Protein AF-A0A267EBW8-F1 (afdb_monomer)

Mean predicted aligned error: 11.75 Å

Sequence (97 aa):
MAEYRISLAQAIAHSAVHALLAWGQFKAAQTLAALRKDGKGAVIHRKHLLPQGHLFRYLSSPHYNLEMLIYLNLFCLVSGGGGGVAGCCFTCCCLSW

Radius of gyration: 18.74 Å; Cα contacts (8 Å, |Δi|>4): 50; chains: 1; bounding box: 41×33×50 Å

pLDDT: mean 71.32, std 17.65, range [28.41, 92.25]

Structure (mmCIF, N/CA/C/O backbone):
data_AF-A0A267EBW8-F1
#
_entry.id   AF-A0A267EBW8-F1
#
loop_
_atom_site.group_PDB
_atom_site.id
_atom_site.type_symbol
_atom_site.label_atom_id
_atom_site.label_alt_id
_atom_site.label_comp_id
_atom_site.label_asym_id
_atom_site.label_entity_id
_atom_site.label_seq_id
_atom_site.pdbx_PDB_ins_code
_atom_site.Cartn_x
_atom_site.Cartn_y
_atom_site.Cartn_z
_atom_site.occupancy
_a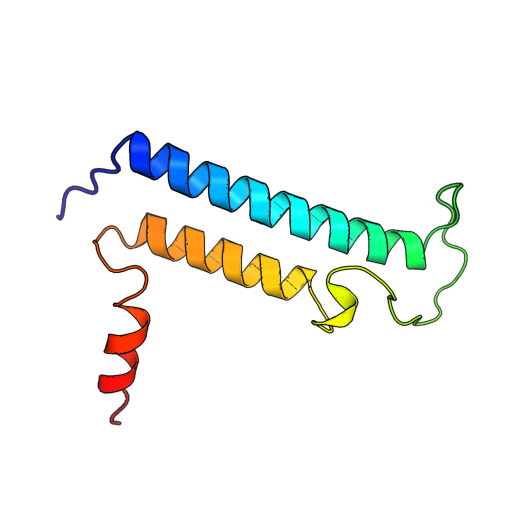tom_site.B_iso_or_equiv
_atom_site.auth_seq_id
_atom_site.auth_comp_id
_atom_site.auth_asym_id
_atom_site.auth_atom_id
_atom_site.pdbx_PDB_model_num
ATOM 1 N N . MET A 1 1 ? 17.774 -22.425 -16.669 1.00 39.19 1 MET A N 1
ATOM 2 C CA . MET A 1 1 ? 17.350 -21.649 -15.486 1.00 39.19 1 MET A CA 1
ATOM 3 C C . MET A 1 1 ? 17.656 -20.192 -15.776 1.00 39.19 1 MET A C 1
ATOM 5 O O . MET A 1 1 ? 18.817 -19.895 -16.019 1.00 39.19 1 MET A O 1
ATOM 9 N N . ALA A 1 2 ? 16.644 -19.329 -15.891 1.00 51.66 2 ALA A N 1
ATOM 10 C CA . ALA A 1 2 ? 16.868 -17.909 -16.156 1.00 51.66 2 ALA A CA 1
ATOM 11 C C . ALA A 1 2 ? 17.563 -17.279 -14.941 1.00 51.66 2 ALA A C 1
ATOM 13 O O . ALA A 1 2 ? 17.092 -17.433 -13.815 1.00 51.66 2 ALA A O 1
ATOM 14 N N . GLU A 1 3 ? 18.703 -16.622 -15.148 1.00 57.31 3 GLU A N 1
ATOM 15 C CA . GLU A 1 3 ? 19.386 -15.913 -14.071 1.00 57.31 3 GLU A CA 1
ATOM 16 C C . GLU A 1 3 ? 18.555 -14.694 -13.671 1.00 57.31 3 GLU A C 1
ATOM 18 O O . GLU A 1 3 ? 18.491 -13.693 -14.382 1.00 57.31 3 GLU A O 1
ATOM 23 N N . TYR A 1 4 ? 17.904 -14.783 -12.517 1.00 62.19 4 TYR A N 1
ATOM 24 C CA . TYR A 1 4 ? 17.208 -13.662 -11.910 1.00 62.19 4 TYR A CA 1
ATOM 25 C C . TYR A 1 4 ? 18.237 -12.628 -11.429 1.00 62.19 4 TYR A C 1
ATOM 27 O O . TYR A 1 4 ? 18.842 -12.757 -10.364 1.00 62.19 4 TYR A O 1
ATOM 35 N N . ARG A 1 5 ? 18.490 -11.618 -12.263 1.00 68.88 5 ARG A N 1
ATOM 36 C CA . ARG A 1 5 ? 19.430 -10.524 -11.993 1.00 68.88 5 ARG A CA 1
ATOM 37 C C . ARG A 1 5 ? 18.633 -9.273 -11.625 1.00 68.88 5 ARG A C 1
ATOM 39 O O . ARG A 1 5 ? 18.317 -8.466 -12.495 1.00 68.88 5 ARG A O 1
ATOM 46 N N . ILE A 1 6 ? 18.294 -9.099 -10.345 1.00 70.62 6 ILE A N 1
ATOM 47 C CA . ILE A 1 6 ? 17.737 -7.817 -9.888 1.00 70.62 6 ILE A CA 1
ATOM 48 C C . ILE A 1 6 ? 18.851 -6.770 -9.917 1.00 70.62 6 ILE A C 1
ATOM 50 O O . ILE A 1 6 ? 19.850 -6.901 -9.209 1.00 70.62 6 ILE A O 1
ATOM 54 N N . SER A 1 7 ? 18.669 -5.705 -10.697 1.00 80.50 7 SER A N 1
ATOM 55 C CA . SER A 1 7 ? 19.535 -4.529 -10.596 1.00 80.50 7 SER A CA 1
ATOM 56 C C . SER A 1 7 ? 19.326 -3.824 -9.252 1.00 80.50 7 SER A C 1
ATOM 58 O O . SER A 1 7 ? 18.193 -3.691 -8.785 1.00 80.50 7 SER A O 1
ATOM 60 N N . LEU A 1 8 ? 20.403 -3.300 -8.659 1.00 80.62 8 LEU A N 1
ATOM 61 C CA . LEU A 1 8 ? 20.356 -2.517 -7.418 1.00 80.62 8 LEU A CA 1
ATOM 62 C C . LEU A 1 8 ? 19.339 -1.364 -7.506 1.00 80.62 8 LEU A C 1
ATOM 64 O O . LEU A 1 8 ? 18.580 -1.138 -6.568 1.00 80.62 8 LEU A O 1
ATOM 68 N N . ALA A 1 9 ? 19.248 -0.699 -8.661 1.00 78.56 9 ALA A N 1
ATOM 69 C CA . ALA A 1 9 ? 18.262 0.355 -8.896 1.00 78.56 9 ALA A CA 1
ATOM 70 C C . ALA A 1 9 ? 16.813 -0.162 -8.821 1.00 78.56 9 ALA A C 1
ATOM 72 O O . ALA A 1 9 ? 15.945 0.503 -8.259 1.00 78.56 9 ALA A O 1
ATOM 73 N N . GLN A 1 10 ? 16.555 -1.369 -9.333 1.00 77.00 10 GLN A N 1
ATOM 74 C CA . GLN A 1 10 ? 15.237 -2.001 -9.279 1.00 77.00 10 GLN A CA 1
ATOM 75 C C . GLN A 1 10 ? 14.878 -2.387 -7.840 1.00 77.00 10 GLN A C 1
ATOM 77 O O . GLN A 1 10 ? 13.772 -2.103 -7.388 1.00 77.00 10 GLN A O 1
ATOM 82 N N . ALA A 1 11 ? 15.822 -2.959 -7.087 1.00 80.50 11 ALA A N 1
ATOM 83 C CA . ALA A 1 11 ? 15.619 -3.272 -5.673 1.00 80.50 11 ALA A CA 1
ATOM 84 C C . ALA A 1 11 ? 15.288 -2.011 -4.850 1.00 80.50 11 ALA A C 1
ATOM 86 O O . ALA A 1 11 ? 14.350 -2.018 -4.049 1.00 80.50 11 ALA A O 1
ATOM 87 N N . ILE A 1 12 ? 16.005 -0.907 -5.086 1.00 86.69 12 ILE A N 1
ATOM 88 C CA . ILE A 1 12 ? 15.744 0.380 -4.424 1.00 86.69 12 ILE A CA 1
ATOM 89 C C . ILE A 1 12 ? 14.360 0.924 -4.811 1.00 86.69 12 ILE A C 1
ATOM 91 O O . ILE A 1 12 ? 13.597 1.334 -3.941 1.00 86.69 12 ILE A O 1
ATOM 95 N N . ALA A 1 13 ? 13.986 0.875 -6.092 1.00 85.12 13 ALA A N 1
ATOM 96 C CA . ALA A 1 13 ? 12.675 1.337 -6.545 1.00 85.12 13 ALA A CA 1
ATOM 97 C C . ALA A 1 13 ? 11.518 0.526 -5.927 1.00 85.12 13 ALA A C 1
ATOM 99 O O . ALA A 1 13 ? 10.590 1.105 -5.361 1.00 85.12 13 ALA A O 1
ATOM 100 N N . HIS A 1 14 ? 11.585 -0.810 -5.970 1.00 84.94 14 HIS A N 1
ATOM 101 C CA . HIS A 1 14 ? 10.544 -1.678 -5.408 1.00 84.94 14 HIS A CA 1
ATOM 102 C C . HIS A 1 14 ? 10.415 -1.523 -3.886 1.00 84.94 14 HIS A C 1
ATOM 104 O O . HIS A 1 14 ? 9.293 -1.498 -3.371 1.00 84.94 14 HIS A O 1
ATOM 110 N N . SER A 1 15 ? 11.538 -1.385 -3.170 1.00 87.75 15 SER A N 1
ATOM 111 C CA . SER A 1 15 ? 11.546 -1.169 -1.717 1.00 87.75 15 SER A CA 1
ATOM 112 C C . SER A 1 15 ? 10.986 0.200 -1.324 1.00 87.75 15 SER A C 1
ATOM 114 O O . SER A 1 15 ? 10.186 0.274 -0.391 1.00 87.75 15 SER A O 1
ATOM 116 N N . ALA A 1 16 ? 11.302 1.263 -2.070 1.00 90.50 16 ALA A N 1
ATOM 117 C CA . ALA A 1 16 ? 10.720 2.587 -1.853 1.00 90.50 16 ALA A CA 1
ATOM 118 C C . ALA A 1 16 ? 9.193 2.581 -2.051 1.00 90.50 16 ALA A C 1
ATOM 120 O O . ALA A 1 16 ? 8.455 3.074 -1.197 1.00 90.50 16 ALA A O 1
ATOM 121 N N . VAL A 1 17 ? 8.705 1.963 -3.134 1.00 89.69 17 VAL A N 1
ATOM 122 C CA . VAL A 1 17 ? 7.260 1.820 -3.393 1.00 89.69 17 VAL A CA 1
ATOM 123 C C . VAL A 1 17 ? 6.583 1.016 -2.282 1.00 89.69 17 VAL A C 1
ATOM 125 O O . VAL A 1 17 ? 5.537 1.422 -1.776 1.00 89.69 17 VAL A O 1
ATOM 128 N N . HIS A 1 18 ? 7.191 -0.090 -1.849 1.00 90.38 18 HIS A N 1
ATOM 129 C CA . HIS A 1 18 ? 6.660 -0.906 -0.759 1.00 90.38 18 HIS A CA 1
ATOM 130 C C . HIS A 1 18 ? 6.554 -0.109 0.549 1.00 90.38 18 HIS A C 1
ATOM 132 O O . HIS A 1 18 ? 5.520 -0.157 1.213 1.00 90.38 18 HIS A O 1
ATOM 138 N N . ALA A 1 19 ? 7.583 0.668 0.898 1.00 92.25 19 ALA A N 1
ATOM 139 C CA . ALA A 1 19 ? 7.586 1.497 2.100 1.00 92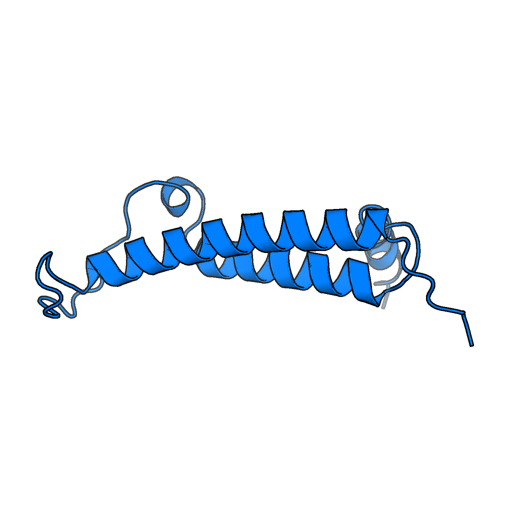.25 19 ALA A CA 1
ATOM 140 C C . ALA A 1 19 ? 6.483 2.571 2.076 1.00 92.25 19 ALA A C 1
ATOM 142 O O . ALA A 1 19 ? 5.810 2.784 3.086 1.00 92.25 19 ALA A O 1
ATOM 143 N N . LEU A 1 20 ? 6.248 3.209 0.924 1.00 91.56 20 LEU A N 1
ATOM 144 C CA . LEU A 1 20 ? 5.174 4.195 0.758 1.00 91.56 20 LEU A CA 1
ATOM 145 C C . LEU A 1 20 ? 3.782 3.572 0.940 1.00 91.56 20 LEU A C 1
ATOM 147 O O . LEU A 1 20 ? 2.932 4.139 1.632 1.00 91.56 20 LEU A O 1
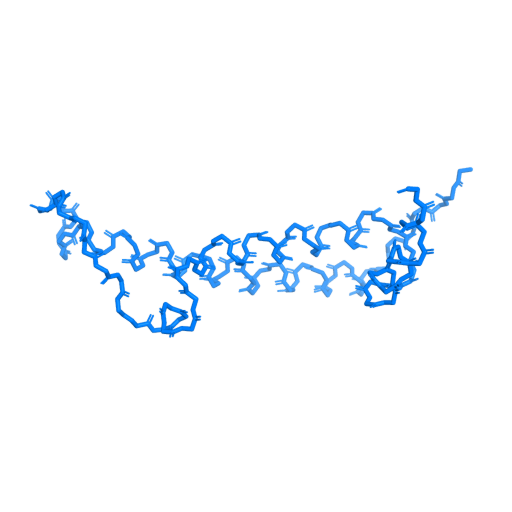ATOM 151 N N . LEU A 1 21 ? 3.549 2.391 0.362 1.00 90.94 21 LEU A N 1
ATOM 152 C CA . LEU A 1 21 ? 2.278 1.677 0.507 1.00 90.94 21 LEU A CA 1
ATOM 153 C C . LEU A 1 21 ? 2.058 1.198 1.949 1.00 90.94 21 LEU A C 1
ATOM 155 O O . LEU A 1 21 ? 0.973 1.388 2.503 1.00 90.94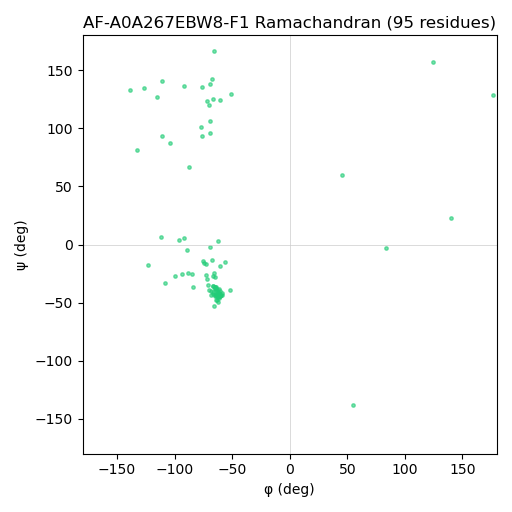 21 LEU A O 1
ATOM 159 N N . ALA A 1 22 ? 3.101 0.660 2.588 1.00 90.69 22 ALA A N 1
ATOM 160 C CA . ALA A 1 22 ? 3.067 0.237 3.986 1.00 90.69 22 ALA A CA 1
ATOM 161 C C . ALA A 1 22 ? 2.781 1.414 4.934 1.00 90.69 22 ALA A C 1
ATOM 163 O O . ALA A 1 22 ? 2.003 1.279 5.880 1.00 90.69 22 ALA A O 1
ATOM 164 N N . TRP A 1 23 ? 3.336 2.598 4.651 1.00 91.44 23 TRP A N 1
ATOM 165 C CA . TRP A 1 23 ? 3.021 3.820 5.393 1.00 91.44 23 TRP A CA 1
ATOM 166 C C . TRP A 1 23 ? 1.539 4.200 5.283 1.00 91.44 23 TRP A C 1
ATOM 168 O O . TRP A 1 23 ? 0.893 4.514 6.288 1.00 91.44 23 TRP A O 1
ATOM 178 N N . GLY A 1 24 ? 0.970 4.123 4.077 1.00 88.75 24 GLY A N 1
ATOM 179 C CA . GLY A 1 24 ? -0.462 4.330 3.861 1.00 88.75 24 GLY A CA 1
ATOM 180 C C . GLY A 1 24 ? -1.319 3.325 4.638 1.00 88.75 24 GLY A C 1
ATOM 181 O O . GLY A 1 24 ? -2.302 3.710 5.277 1.00 88.75 24 GLY A O 1
ATOM 182 N N . GLN A 1 25 ? -0.922 2.048 4.637 1.00 89.50 25 GLN A N 1
ATOM 183 C CA . GLN A 1 25 ? -1.643 0.984 5.336 1.00 89.50 25 GLN A CA 1
ATOM 184 C C . GLN A 1 25 ? -1.611 1.222 6.846 1.00 89.50 25 GLN A C 1
ATOM 186 O O . GLN A 1 25 ? -2.640 1.118 7.514 1.00 89.50 25 GLN A O 1
ATOM 191 N N . PHE A 1 26 ? -0.453 1.615 7.380 1.00 89.75 26 PHE A N 1
ATOM 192 C CA . PHE A 1 26 ? -0.292 1.954 8.788 1.00 89.75 26 PHE A CA 1
ATOM 193 C C . PHE A 1 26 ? -1.190 3.125 9.205 1.00 89.75 26 PHE A C 1
ATOM 195 O O . PHE A 1 26 ? -1.854 3.056 10.240 1.00 89.75 26 PHE A O 1
ATOM 202 N N . LYS A 1 27 ? -1.284 4.177 8.383 1.00 88.56 27 LYS A N 1
ATOM 203 C CA . LYS A 1 27 ? -2.199 5.302 8.631 1.00 88.56 27 LYS A CA 1
ATOM 204 C C . LYS A 1 27 ? -3.664 4.866 8.629 1.00 88.56 27 LYS A C 1
ATOM 206 O O . LYS A 1 27 ? -4.399 5.230 9.544 1.00 88.56 27 LYS A O 1
ATOM 211 N N . ALA A 1 28 ? -4.078 4.048 7.662 1.00 86.31 28 ALA A N 1
ATOM 212 C CA . ALA A 1 28 ? -5.438 3.511 7.618 1.00 86.31 28 ALA A CA 1
ATOM 213 C C . ALA A 1 28 ? -5.757 2.645 8.851 1.00 86.31 28 ALA A C 1
ATOM 215 O O . ALA A 1 28 ? -6.825 2.781 9.451 1.00 86.31 28 ALA A O 1
ATOM 216 N N . ALA A 1 29 ? -4.813 1.799 9.272 1.00 87.00 29 ALA A N 1
ATOM 217 C CA . ALA A 1 29 ? -4.940 0.975 10.469 1.00 87.00 29 ALA A CA 1
ATOM 218 C C . ALA A 1 29 ? -4.999 1.820 11.753 1.00 87.00 29 ALA A C 1
ATOM 220 O O . ALA A 1 29 ? -5.801 1.520 12.637 1.00 87.00 29 ALA A O 1
ATOM 221 N N . GLN A 1 30 ? -4.223 2.907 11.847 1.00 86.69 30 GLN A N 1
ATOM 222 C CA . GLN A 1 30 ? -4.323 3.861 12.956 1.00 86.69 30 GLN A CA 1
ATOM 223 C C . GLN A 1 30 ? -5.711 4.498 13.035 1.00 86.69 30 GLN A C 1
ATOM 225 O O . GLN A 1 30 ? -6.275 4.558 14.124 1.00 86.69 30 GLN A O 1
ATOM 230 N N . THR A 1 31 ? -6.294 4.927 11.913 1.00 84.31 31 THR A N 1
ATOM 231 C CA . THR A 1 31 ? -7.660 5.478 11.892 1.00 84.31 31 THR A CA 1
ATOM 232 C C . THR A 1 31 ? -8.692 4.444 12.355 1.00 84.31 31 THR A C 1
ATOM 234 O O . THR A 1 31 ? -9.561 4.762 13.165 1.00 84.31 31 THR A O 1
ATOM 237 N N . LEU A 1 32 ? -8.566 3.183 11.923 1.00 83.31 32 LEU A N 1
ATOM 238 C CA . LEU A 1 32 ? -9.428 2.086 12.388 1.00 83.31 32 LEU A CA 1
ATOM 239 C C . LEU A 1 32 ? -9.249 1.776 13.879 1.00 83.31 32 LEU A C 1
ATOM 241 O O . LEU A 1 32 ? -10.217 1.461 14.571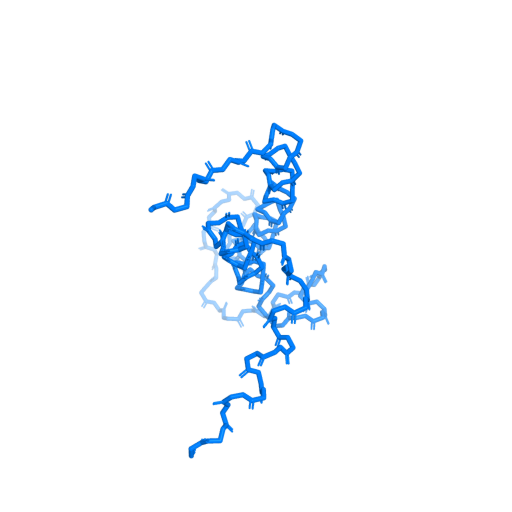 1.00 83.31 32 LEU A O 1
ATOM 245 N N . ALA A 1 33 ? -8.023 1.875 14.391 1.00 82.25 33 ALA A N 1
ATOM 246 C CA . ALA A 1 33 ? -7.741 1.699 15.808 1.00 82.25 33 ALA A CA 1
ATOM 247 C C . ALA A 1 33 ? -8.292 2.863 16.648 1.00 82.25 33 ALA A C 1
ATOM 249 O O . ALA A 1 33 ? -8.850 2.620 17.718 1.00 82.25 33 ALA A O 1
ATOM 250 N N . ALA A 1 34 ? -8.187 4.097 16.150 1.00 80.50 34 ALA A N 1
ATOM 251 C CA . ALA A 1 34 ? -8.705 5.303 16.795 1.00 80.50 34 ALA A CA 1
ATOM 252 C C . ALA A 1 34 ? -10.239 5.311 16.893 1.00 80.50 34 ALA A C 1
ATOM 254 O O . ALA A 1 34 ? -10.787 5.850 17.842 1.00 80.50 34 ALA A O 1
ATOM 255 N N . LEU A 1 35 ? -10.951 4.643 15.980 1.00 77.12 35 LEU A N 1
ATOM 256 C CA . LEU A 1 35 ? -12.404 4.448 16.104 1.00 77.12 35 LEU A CA 1
ATOM 257 C C . LEU A 1 35 ? -12.806 3.570 17.294 1.00 77.12 35 LEU A C 1
ATOM 259 O O . LEU A 1 35 ? -13.940 3.640 17.761 1.00 77.12 35 LEU A O 1
ATOM 263 N N . ARG A 1 36 ? -11.902 2.700 17.756 1.00 74.12 36 ARG A N 1
ATOM 264 C CA . ARG A 1 36 ? -12.163 1.760 18.854 1.00 74.12 36 ARG A CA 1
ATOM 265 C C . ARG A 1 36 ? -11.603 2.248 20.184 1.00 74.12 36 ARG A C 1
ATOM 267 O O . ARG A 1 36 ? -12.116 1.845 21.224 1.00 74.12 36 ARG A O 1
ATOM 274 N N . LYS A 1 37 ? -10.546 3.061 20.160 1.00 73.88 37 LYS A N 1
ATOM 275 C CA . LYS A 1 37 ? -9.781 3.482 21.338 1.00 73.88 37 LYS A CA 1
ATOM 276 C C . LYS A 1 37 ? -9.988 4.965 21.633 1.00 73.88 37 LYS A C 1
ATOM 278 O O . LYS A 1 37 ? -9.975 5.778 20.722 1.00 73.88 37 LYS A O 1
ATOM 283 N N . ASP A 1 38 ? -10.098 5.305 22.912 1.00 66.25 38 ASP A N 1
ATOM 284 C CA . ASP A 1 38 ? -10.002 6.685 23.385 1.00 66.25 38 ASP A CA 1
ATOM 285 C C . ASP A 1 38 ? -8.594 7.247 23.171 1.00 66.25 38 ASP A C 1
ATOM 287 O O . ASP A 1 38 ? -7.631 6.486 23.039 1.00 66.25 38 ASP A O 1
ATOM 291 N N . GLY A 1 39 ? -8.433 8.567 23.291 1.00 61.78 39 GLY A N 1
ATOM 292 C CA . GLY A 1 39 ? -7.121 9.229 23.324 1.00 61.78 39 GLY A CA 1
ATOM 293 C C . GLY A 1 39 ? -6.185 8.714 24.432 1.00 61.78 39 GLY A C 1
ATOM 294 O O . GLY A 1 39 ? -4.979 8.926 24.367 1.00 61.78 39 GLY A O 1
ATOM 295 N N . LYS A 1 40 ? -6.721 7.983 25.422 1.00 63.69 40 LYS A N 1
ATOM 296 C CA . LYS A 1 40 ? -5.980 7.291 26.496 1.00 63.69 40 LYS A CA 1
ATOM 297 C C . LYS A 1 40 ? -5.712 5.799 26.223 1.00 63.69 40 LYS A C 1
ATOM 299 O O . LYS A 1 40 ? -5.191 5.103 27.087 1.00 63.69 40 LYS A O 1
ATOM 304 N N . GLY A 1 41 ? -6.085 5.281 25.051 1.00 60.97 41 GLY A N 1
ATOM 305 C CA . GLY A 1 41 ? -5.864 3.887 24.643 1.00 60.97 41 GLY A CA 1
ATOM 306 C C . GLY A 1 41 ? -6.906 2.874 25.138 1.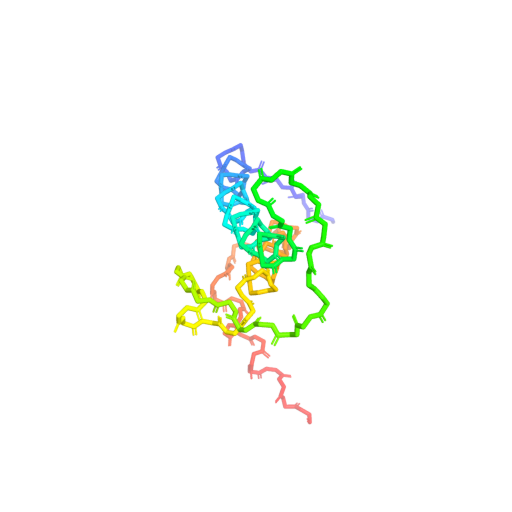00 60.97 41 GLY A C 1
ATOM 307 O O . GLY A 1 41 ? -6.828 1.703 24.759 1.00 60.97 41 GLY A O 1
ATOM 308 N N . ALA A 1 42 ? -7.892 3.300 25.933 1.00 63.34 42 ALA A N 1
ATOM 309 C CA . ALA A 1 42 ? -8.976 2.446 26.421 1.00 63.34 42 ALA A CA 1
ATOM 310 C C . ALA A 1 42 ? -10.025 2.188 25.325 1.00 63.34 42 ALA A C 1
ATOM 312 O O . ALA A 1 42 ? -10.423 3.110 24.618 1.00 63.34 42 ALA A O 1
ATOM 313 N N . VAL A 1 43 ? -10.489 0.945 25.168 1.00 66.12 43 VAL A N 1
ATOM 314 C CA . VAL A 1 43 ? -11.517 0.602 24.169 1.00 66.12 43 VAL A CA 1
ATOM 315 C C . VAL A 1 43 ? -12.889 1.045 24.680 1.00 66.12 43 VAL A C 1
ATOM 317 O O . VAL A 1 43 ? -13.471 0.369 25.524 1.00 66.12 43 VAL A O 1
ATOM 320 N N . ILE A 1 44 ? -13.401 2.180 24.194 1.00 61.16 44 ILE A N 1
ATOM 321 C CA . ILE A 1 44 ? -14.630 2.789 24.741 1.00 61.16 44 ILE A CA 1
ATOM 322 C C . ILE A 1 44 ? -15.893 2.167 24.141 1.00 61.16 44 ILE A C 1
ATOM 324 O O . ILE A 1 44 ? -16.905 2.003 24.824 1.00 61.16 44 ILE A O 1
ATOM 328 N N . HIS A 1 45 ? -15.867 1.816 22.851 1.00 62.16 45 HIS A N 1
ATOM 329 C CA . HIS A 1 45 ? -17.068 1.415 22.122 1.00 62.16 45 HIS A CA 1
ATOM 330 C C . HIS A 1 45 ? -16.814 0.222 21.192 1.00 62.16 45 HIS A C 1
ATOM 332 O O . HIS A 1 45 ? -15.872 0.204 20.407 1.00 62.16 45 HIS A O 1
ATOM 338 N N . ARG A 1 46 ? -17.713 -0.772 21.249 1.00 61.62 46 ARG A N 1
ATOM 339 C CA . ARG A 1 46 ? -17.802 -1.890 20.284 1.00 61.62 46 ARG A CA 1
ATOM 340 C C . ARG A 1 46 ? -18.764 -1.603 19.122 1.00 61.62 46 ARG A C 1
ATOM 342 O O . ARG A 1 46 ? -19.051 -2.493 18.327 1.00 61.62 46 ARG A O 1
ATOM 349 N N . LYS A 1 47 ? -19.301 -0.380 19.042 1.00 62.78 47 LYS A N 1
ATOM 350 C CA . LYS A 1 47 ? -20.224 0.028 17.977 1.00 62.78 47 LYS A CA 1
ATOM 351 C C . LYS A 1 47 ? -19.468 0.113 16.648 1.00 62.78 47 LYS A C 1
ATOM 353 O O . LYS A 1 47 ? -18.347 0.613 16.606 1.00 62.78 47 LYS A O 1
ATOM 358 N N . HIS A 1 48 ? -20.084 -0.375 15.573 1.00 66.06 48 HIS A N 1
ATOM 359 C CA . HIS A 1 48 ? -19.533 -0.269 14.223 1.00 66.06 48 HIS A CA 1
ATOM 360 C C . HIS A 1 48 ? -19.732 1.167 13.722 1.00 66.06 48 HIS A C 1
ATOM 362 O O . HIS A 1 48 ? -20.805 1.530 13.249 1.00 66.06 48 HIS A O 1
ATOM 368 N N . LEU A 1 49 ? -18.720 2.010 13.918 1.00 66.81 49 LEU A N 1
ATOM 369 C CA . LEU A 1 49 ? -18.706 3.388 13.433 1.00 66.81 49 LEU A CA 1
ATOM 370 C C . LEU A 1 49 ? -18.060 3.422 12.047 1.00 66.81 49 LEU A C 1
ATOM 372 O O . LEU A 1 49 ? -17.036 2.771 11.831 1.00 66.81 49 LEU A O 1
ATOM 376 N N . LEU A 1 50 ? -18.649 4.177 11.116 1.00 69.75 50 LEU A N 1
ATOM 377 C CA . LEU A 1 50 ? -18.048 4.354 9.798 1.00 69.75 50 LEU A CA 1
ATOM 378 C C . LEU A 1 50 ? -16.810 5.261 9.905 1.00 69.75 50 LEU A C 1
ATOM 380 O O . LEU A 1 50 ? -16.936 6.394 10.378 1.00 69.75 50 LEU A O 1
ATOM 384 N N . PRO A 1 51 ? -15.627 4.801 9.456 1.00 68.56 51 PRO A N 1
ATOM 385 C CA . PRO A 1 51 ? -14.447 5.648 9.348 1.00 68.56 51 PRO A CA 1
ATOM 386 C C . PRO A 1 51 ? -14.710 6.804 8.389 1.00 68.56 51 PRO A C 1
ATOM 388 O O . PRO A 1 51 ? -15.058 6.595 7.230 1.00 68.56 51 PRO A O 1
ATOM 391 N N . GLN A 1 52 ? -14.515 8.031 8.868 1.00 68.50 52 GLN A N 1
ATOM 392 C CA . GLN A 1 52 ? -14.606 9.239 8.054 1.00 68.50 52 GLN A CA 1
ATOM 393 C C . GLN A 1 52 ? -13.227 9.906 7.982 1.00 68.50 52 GLN A C 1
ATOM 395 O O . GLN A 1 52 ? -12.608 10.170 9.011 1.00 68.50 52 GLN A O 1
ATOM 400 N N . GLY A 1 53 ? -12.747 10.174 6.762 1.00 66.19 53 GLY A N 1
ATOM 401 C CA . GLY A 1 53 ? -11.512 10.928 6.502 1.00 66.19 53 GLY A CA 1
ATOM 402 C C . GLY A 1 53 ? -10.465 10.207 5.638 1.00 66.19 53 GLY A C 1
ATOM 403 O O . GLY A 1 53 ? -10.417 8.982 5.560 1.00 66.19 53 GLY A O 1
ATOM 404 N N . HIS A 1 54 ? -9.583 10.982 4.994 1.00 72.12 54 HIS A N 1
ATOM 405 C CA . HIS A 1 54 ? -8.468 10.481 4.169 1.00 72.12 54 HIS A CA 1
ATOM 406 C C . HIS A 1 54 ? -8.921 9.504 3.057 1.00 72.12 54 HIS A C 1
ATOM 408 O O . HIS A 1 54 ? -9.929 9.757 2.394 1.00 72.12 54 HIS A O 1
ATOM 414 N N . LEU A 1 55 ? -8.193 8.403 2.823 1.00 68.69 55 LEU A N 1
ATOM 415 C CA . LEU A 1 55 ? -8.524 7.397 1.810 1.00 68.69 55 LEU A CA 1
ATOM 416 C C . LEU A 1 55 ? -9.895 6.731 2.041 1.00 68.69 55 LEU A C 1
ATOM 418 O O . LEU A 1 55 ? -10.459 6.210 1.082 1.00 68.69 55 LEU A O 1
ATOM 422 N N . PHE A 1 56 ? -10.470 6.801 3.251 1.00 77.12 56 PHE A N 1
ATOM 423 C CA . PHE A 1 56 ? -11.819 6.277 3.512 1.00 77.12 56 PHE A CA 1
ATOM 424 C C . PHE A 1 56 ? -12.929 7.058 2.793 1.00 77.12 56 PHE A C 1
ATOM 426 O O . PHE A 1 56 ? -14.053 6.577 2.700 1.00 77.12 56 PHE A O 1
ATOM 433 N N . ARG A 1 57 ? -12.634 8.251 2.252 1.00 77.38 57 ARG A N 1
ATOM 434 C CA . ARG A 1 57 ? -13.580 9.003 1.410 1.00 77.38 57 ARG A CA 1
ATOM 435 C C . ARG A 1 57 ? -13.758 8.386 0.018 1.00 77.38 57 ARG A C 1
ATOM 437 O O . ARG A 1 57 ? -14.796 8.592 -0.598 1.00 77.38 57 ARG A O 1
ATOM 444 N N . TYR A 1 58 ? -12.749 7.667 -0.470 1.00 79.44 58 TYR A N 1
ATOM 445 C CA . TYR A 1 58 ? -12.728 7.101 -1.822 1.00 79.44 58 TYR A CA 1
ATOM 446 C C . TYR A 1 58 ? -12.903 5.582 -1.819 1.00 79.44 58 TYR A C 1
ATOM 448 O O . TYR A 1 58 ? -13.494 5.026 -2.738 1.00 79.44 58 TYR A O 1
ATOM 456 N N . LEU A 1 59 ? -12.394 4.911 -0.785 1.00 80.56 59 LEU A N 1
ATOM 457 C CA . LEU A 1 59 ? -12.411 3.461 -0.649 1.00 80.56 59 LEU A CA 1
ATOM 458 C C . LEU A 1 59 ? -13.034 3.072 0.687 1.00 80.56 59 LEU A C 1
ATOM 460 O O . LEU A 1 59 ? -12.658 3.600 1.729 1.00 80.56 59 LEU A O 1
ATOM 464 N N . SER A 1 60 ? -13.929 2.087 0.669 1.00 77.00 60 SER A N 1
ATOM 465 C CA . SER A 1 60 ? -14.531 1.522 1.883 1.00 77.00 60 SER A CA 1
ATOM 466 C C . SER A 1 60 ? -13.481 0.912 2.821 1.00 77.00 60 SER A C 1
ATOM 468 O O . SER A 1 60 ? -13.545 1.087 4.037 1.00 77.00 60 SER A O 1
ATOM 470 N N . SER A 1 61 ? -12.481 0.229 2.256 1.00 80.88 61 SER A N 1
ATOM 471 C CA . SER A 1 61 ? -11.402 -0.432 2.993 1.00 80.88 61 SER A CA 1
ATOM 472 C C . SER A 1 61 ? -10.023 -0.112 2.392 1.00 80.88 61 SER A C 1
ATOM 474 O O . SER A 1 61 ? -9.460 -0.923 1.651 1.00 80.88 61 SER A O 1
ATOM 476 N N . PRO A 1 62 ? -9.435 1.052 2.715 1.00 83.50 62 PRO A N 1
ATOM 477 C CA . PRO A 1 62 ? -8.152 1.473 2.161 1.00 83.50 62 PRO A CA 1
ATOM 478 C C . PRO A 1 62 ? -6.977 0.596 2.609 1.00 83.50 62 PRO A C 1
ATOM 480 O O . PRO A 1 62 ? -6.020 0.459 1.858 1.00 83.50 62 PRO A O 1
ATOM 483 N N . HIS A 1 63 ? -7.051 -0.050 3.780 1.00 85.50 63 HIS A N 1
ATOM 484 C CA . HIS A 1 63 ? -6.005 -0.977 4.230 1.00 85.50 63 HIS A CA 1
ATOM 485 C C . HIS A 1 63 ? -5.886 -2.208 3.314 1.00 85.50 63 HIS A C 1
ATOM 487 O O . HIS A 1 63 ? -4.790 -2.499 2.852 1.00 85.50 63 HIS A O 1
ATOM 493 N N . TYR A 1 64 ? -7.007 -2.857 2.972 1.00 86.19 64 TYR A N 1
ATOM 494 C CA . TYR A 1 64 ? -7.021 -4.001 2.054 1.00 86.19 64 TYR A CA 1
ATOM 495 C C . TYR A 1 64 ? -6.587 -3.619 0.640 1.00 86.19 64 TYR A C 1
ATOM 497 O O . TYR A 1 64 ? -5.898 -4.382 -0.026 1.00 86.19 64 TYR A O 1
ATOM 505 N N . ASN A 1 65 ? -6.972 -2.430 0.171 1.00 87.19 65 ASN A N 1
ATOM 506 C CA . ASN A 1 65 ? -6.568 -1.971 -1.155 1.00 87.19 65 ASN A CA 1
ATOM 507 C C . ASN A 1 65 ? -5.045 -1.762 -1.240 1.00 87.19 65 ASN A C 1
ATOM 509 O O . ASN A 1 65 ? -4.410 -2.216 -2.188 1.00 87.19 65 ASN A O 1
ATOM 513 N N . LEU A 1 66 ? -4.450 -1.142 -0.218 1.00 88.69 66 LEU A N 1
ATOM 514 C CA . LEU A 1 66 ? -2.999 -0.964 -0.133 1.00 88.69 66 LEU A CA 1
ATOM 515 C C . LEU A 1 66 ? -2.261 -2.298 -0.005 1.00 88.69 66 LEU A C 1
ATOM 517 O O . LEU A 1 66 ? -1.214 -2.474 -0.620 1.00 88.69 66 LEU A O 1
ATOM 521 N N . GLU A 1 67 ? -2.832 -3.252 0.725 1.00 87.69 67 GLU A N 1
ATOM 522 C CA . GLU A 1 67 ? -2.295 -4.604 0.844 1.00 87.69 67 GLU A CA 1
ATOM 523 C C . GLU A 1 67 ? -2.287 -5.335 -0.511 1.00 87.69 67 GLU A C 1
ATOM 525 O O . GLU A 1 67 ? -1.267 -5.911 -0.890 1.00 87.69 67 GLU A O 1
ATOM 530 N N . MET A 1 68 ? -3.345 -5.205 -1.325 1.00 89.81 68 MET A N 1
ATOM 531 C CA . MET A 1 68 ? -3.330 -5.710 -2.707 1.00 89.81 68 MET A CA 1
ATOM 532 C C . MET A 1 68 ? -2.214 -5.078 -3.552 1.00 89.81 68 MET A C 1
ATOM 534 O O . MET A 1 68 ? -1.538 -5.786 -4.296 1.00 89.81 68 MET A O 1
ATOM 538 N N . LEU A 1 69 ? -1.984 -3.766 -3.431 1.00 88.75 69 LEU A N 1
ATOM 539 C C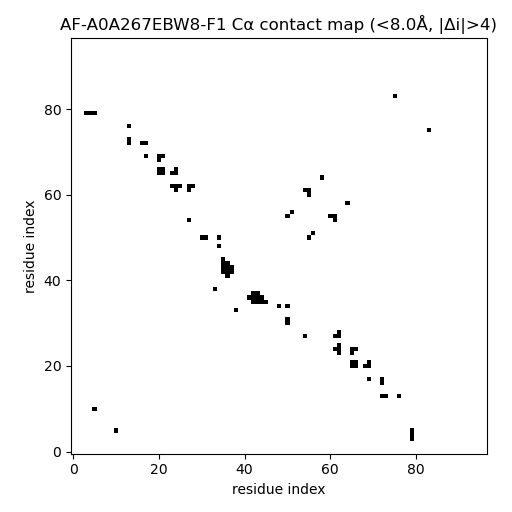A . LEU A 1 69 ? -0.914 -3.073 -4.161 1.00 88.75 69 LEU A CA 1
ATOM 540 C C . LEU A 1 69 ? 0.484 -3.516 -3.706 1.00 88.75 69 LEU A C 1
ATOM 542 O O . LEU A 1 69 ? 1.396 -3.624 -4.527 1.00 88.75 69 LEU A O 1
ATOM 546 N N . ILE A 1 70 ? 0.658 -3.808 -2.415 1.00 89.94 70 ILE A N 1
ATOM 547 C CA . ILE A 1 70 ? 1.899 -4.365 -1.867 1.00 89.94 70 ILE A CA 1
ATOM 548 C C . ILE A 1 70 ? 2.176 -5.745 -2.466 1.00 89.94 70 ILE A C 1
ATOM 550 O O . ILE A 1 70 ? 3.290 -5.999 -2.933 1.00 89.94 70 ILE A O 1
ATOM 554 N N . TYR A 1 71 ? 1.171 -6.619 -2.495 1.00 88.00 71 TYR A N 1
ATOM 555 C CA . TYR A 1 71 ? 1.311 -7.945 -3.090 1.00 88.00 71 TYR A CA 1
ATOM 556 C C . TYR A 1 71 ? 1.530 -7.885 -4.600 1.00 88.00 71 TYR A C 1
ATOM 558 O O . TYR A 1 71 ? 2.341 -8.648 -5.119 1.00 88.00 71 TYR A O 1
ATOM 566 N N . LEU A 1 72 ? 0.900 -6.938 -5.298 1.00 87.06 72 LEU A N 1
ATOM 567 C CA . LEU A 1 72 ? 1.155 -6.692 -6.716 1.00 87.06 72 LEU A CA 1
ATOM 568 C C . LEU A 1 72 ? 2.611 -6.261 -6.956 1.00 87.06 72 LEU A C 1
ATOM 570 O O . LEU A 1 72 ? 3.273 -6.782 -7.849 1.00 87.06 72 LEU A O 1
ATOM 574 N N . ASN A 1 73 ? 3.140 -5.357 -6.127 1.00 85.50 73 ASN A N 1
ATOM 575 C CA . ASN A 1 73 ? 4.537 -4.931 -6.196 1.00 85.50 73 ASN A CA 1
ATOM 576 C C . ASN A 1 73 ? 5.505 -6.105 -5.954 1.00 85.50 73 ASN A C 1
ATOM 578 O O . ASN A 1 73 ? 6.492 -6.261 -6.674 1.00 85.50 73 ASN A O 1
ATOM 582 N N . LEU A 1 74 ? 5.201 -6.964 -4.976 1.00 85.56 74 LEU A N 1
ATOM 583 C CA . LEU A 1 74 ? 5.994 -8.158 -4.682 1.00 85.56 74 LEU A CA 1
ATOM 584 C C . LEU A 1 74 ? 5.932 -9.182 -5.824 1.00 85.56 74 LEU A C 1
ATOM 586 O O . LEU A 1 74 ? 6.957 -9.746 -6.199 1.00 85.56 74 LEU A O 1
ATOM 590 N N . PHE A 1 75 ? 4.753 -9.381 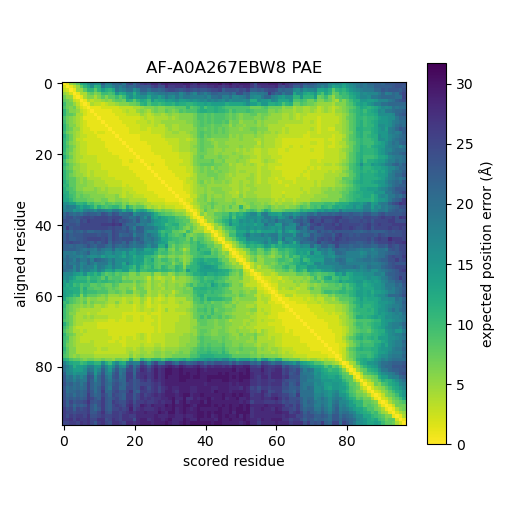-6.411 1.00 83.88 75 PHE A N 1
ATOM 591 C CA . PHE A 1 75 ? 4.566 -10.247 -7.569 1.00 83.88 75 PHE A CA 1
ATOM 592 C C . PHE A 1 75 ? 5.380 -9.761 -8.774 1.00 83.88 75 PHE A C 1
ATOM 594 O O . PHE A 1 75 ? 6.052 -10.564 -9.418 1.00 83.88 75 PHE A O 1
ATOM 601 N N . CYS A 1 76 ? 5.387 -8.452 -9.040 1.00 78.38 76 CYS A N 1
ATOM 602 C CA . CYS A 1 76 ? 6.201 -7.846 -10.096 1.00 78.38 76 CYS A CA 1
ATOM 603 C C . CYS A 1 76 ? 7.708 -7.995 -9.847 1.00 78.38 76 CYS A C 1
ATOM 605 O O . CYS A 1 76 ? 8.460 -8.193 -10.799 1.00 78.38 76 CYS A O 1
ATOM 607 N N . LEU A 1 77 ? 8.151 -7.914 -8.588 1.00 80.12 77 LEU A N 1
ATOM 608 C CA . LEU A 1 77 ? 9.550 -8.137 -8.224 1.00 80.12 77 LEU A CA 1
ATOM 609 C C . LEU A 1 77 ? 9.950 -9.596 -8.496 1.00 80.12 77 LEU A C 1
ATOM 611 O O . LEU A 1 77 ? 10.908 -9.846 -9.220 1.00 80.12 77 LEU A O 1
ATOM 615 N N . VAL A 1 78 ? 9.185 -10.553 -7.961 1.00 79.44 78 VAL A N 1
ATOM 616 C CA . VAL A 1 78 ? 9.495 -11.992 -8.030 1.00 79.44 78 VAL A CA 1
ATOM 617 C C . VAL A 1 78 ? 9.325 -12.567 -9.439 1.00 79.44 78 VAL A C 1
ATOM 619 O O . VAL A 1 78 ? 10.112 -13.424 -9.833 1.00 79.44 78 VAL A O 1
ATOM 622 N N . SER A 1 79 ? 8.356 -12.084 -10.225 1.00 71.88 79 SER A N 1
ATOM 623 C CA . SER A 1 79 ? 8.126 -12.565 -11.599 1.00 71.88 79 SER A CA 1
ATOM 624 C C . SER A 1 79 ? 9.222 -12.179 -12.597 1.00 71.88 79 SER A C 1
ATOM 626 O O . SER A 1 79 ? 9.140 -12.598 -13.746 1.00 71.88 79 SER A O 1
ATOM 628 N N . GLY A 1 80 ? 10.256 -11.431 -12.184 1.00 60.03 80 GLY A N 1
ATOM 629 C CA . GLY A 1 80 ? 11.559 -11.408 -12.856 1.00 60.03 80 GLY A CA 1
ATOM 630 C C . GLY A 1 80 ? 11.511 -11.304 -14.384 1.00 60.03 80 GLY A C 1
ATOM 631 O O . GLY A 1 80 ? 12.013 -12.186 -15.072 1.00 60.03 80 GLY A O 1
ATOM 632 N N . GLY A 1 81 ? 10.913 -10.244 -14.929 1.00 49.97 81 GLY A N 1
ATOM 633 C CA . GLY A 1 81 ? 10.852 -10.039 -16.377 1.00 49.97 81 GLY A CA 1
ATOM 634 C C . GLY A 1 81 ? 10.042 -8.800 -16.738 1.00 49.97 81 GLY A C 1
ATOM 635 O O . GLY A 1 81 ? 8.939 -8.610 -16.235 1.00 49.97 81 GLY A O 1
ATOM 636 N N . GLY A 1 82 ? 10.612 -7.921 -17.564 1.00 46.50 82 GLY A N 1
ATOM 637 C CA . GLY A 1 82 ? 10.035 -6.625 -17.925 1.00 46.50 82 GLY A CA 1
ATOM 638 C C . GLY A 1 82 ? 8.582 -6.714 -18.398 1.00 46.50 82 GLY A C 1
ATOM 639 O O . GLY A 1 82 ? 8.256 -7.498 -19.283 1.00 46.50 82 GLY A O 1
ATOM 640 N N . GLY A 1 83 ? 7.713 -5.884 -17.816 1.00 44.66 83 GLY A N 1
ATOM 641 C CA . GLY A 1 83 ? 6.320 -5.776 -18.256 1.00 44.66 83 GLY A CA 1
ATOM 642 C C . GLY A 1 83 ? 5.268 -5.644 -17.156 1.00 44.66 83 GLY A C 1
ATOM 643 O O . GLY A 1 83 ? 4.111 -5.934 -17.426 1.00 44.66 83 GLY A O 1
ATOM 644 N N . GLY A 1 84 ? 5.596 -5.180 -15.946 1.00 45.12 84 GLY A N 1
ATOM 645 C CA . GLY A 1 84 ? 4.658 -5.088 -14.806 1.00 45.12 84 GLY A CA 1
ATOM 646 C C . GLY A 1 84 ? 3.439 -4.158 -14.959 1.00 45.12 84 GLY A C 1
ATOM 647 O O . GLY A 1 84 ? 2.651 -4.037 -14.030 1.00 45.12 84 GLY A O 1
ATOM 648 N N . VAL A 1 85 ? 3.247 -3.528 -16.121 1.00 49.81 85 VAL A N 1
ATOM 649 C CA . VAL A 1 85 ? 1.983 -2.872 -16.518 1.00 49.81 85 VAL A CA 1
ATOM 650 C C . VAL A 1 85 ? 1.412 -3.413 -17.839 1.00 49.81 85 VAL A C 1
ATOM 652 O O . VAL A 1 85 ? 0.218 -3.280 -18.080 1.00 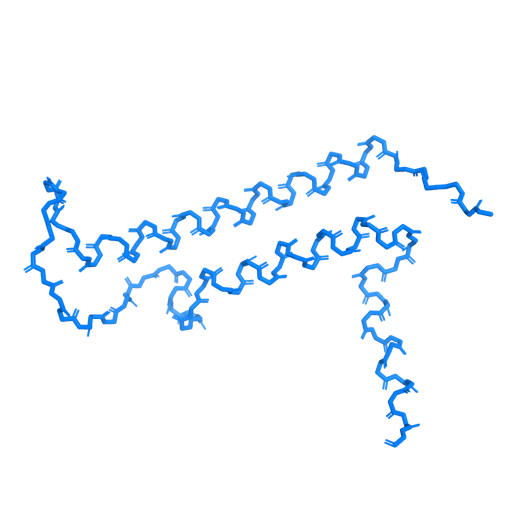49.81 85 VAL A O 1
ATOM 655 N N . ALA A 1 86 ? 2.211 -4.107 -18.657 1.00 45.19 86 ALA A N 1
ATOM 656 C CA . ALA A 1 86 ? 1.769 -4.724 -19.914 1.00 45.19 86 ALA A CA 1
ATOM 657 C C . ALA A 1 86 ? 1.345 -6.201 -19.753 1.00 45.19 86 ALA A C 1
ATOM 659 O O . ALA A 1 86 ? 0.497 -6.687 -20.497 1.00 45.19 86 ALA A O 1
ATOM 660 N N . GLY A 1 87 ? 1.870 -6.912 -18.749 1.00 44.91 87 GLY A N 1
ATOM 661 C CA . GLY A 1 87 ? 1.554 -8.317 -18.471 1.00 44.91 87 GLY A CA 1
ATOM 662 C C . GLY A 1 87 ? 0.148 -8.533 -17.910 1.00 44.91 87 GLY A C 1
ATOM 663 O O . GLY A 1 87 ? -0.475 -9.542 -18.219 1.00 44.91 87 GLY A O 1
ATOM 664 N N . CYS A 1 88 ? -0.406 -7.556 -17.183 1.00 43.66 88 CYS A N 1
ATOM 665 C CA . CYS A 1 88 ? -1.817 -7.596 -16.775 1.00 43.66 88 CYS A CA 1
ATOM 666 C C . CYS A 1 88 ? -2.788 -7.335 -17.943 1.00 43.66 88 CYS A C 1
ATOM 668 O O . CYS A 1 88 ? -3.958 -7.684 -17.836 1.00 43.66 88 CYS A O 1
ATOM 670 N N . CYS A 1 89 ? -2.324 -6.773 -19.068 1.00 39.06 89 CYS A N 1
ATOM 671 C CA . CYS A 1 89 ? -3.134 -6.665 -20.287 1.00 39.06 89 CYS A CA 1
ATOM 672 C C . CYS A 1 89 ? -3.083 -7.933 -21.157 1.00 39.06 89 CYS A C 1
ATOM 674 O O . CYS A 1 89 ? -4.039 -8.197 -21.878 1.00 39.06 89 CYS A O 1
ATOM 676 N N . PHE A 1 90 ? -2.025 -8.751 -21.083 1.00 35.28 90 PHE A N 1
ATOM 677 C CA . PHE A 1 90 ? -1.892 -9.929 -21.953 1.00 35.28 90 PHE A CA 1
ATOM 678 C C . PHE A 1 90 ? -2.523 -11.212 -21.403 1.00 35.28 90 PHE A C 1
ATOM 680 O O . PHE A 1 90 ? -2.958 -12.050 -22.190 1.00 35.28 90 PHE A O 1
ATOM 687 N N . THR A 1 91 ? -2.683 -11.367 -20.087 1.00 42.19 91 THR A N 1
ATOM 688 C CA . THR A 1 91 ? -3.416 -12.524 -19.538 1.00 42.19 91 THR A CA 1
ATOM 689 C C . THR A 1 91 ? -4.933 -12.425 -19.702 1.00 42.19 91 THR A C 1
ATOM 691 O O . THR A 1 91 ? -5.605 -13.451 -19.637 1.00 42.19 91 THR A O 1
ATOM 694 N N . CYS A 1 92 ? -5.480 -11.249 -20.033 1.00 32.41 92 CYS A N 1
ATOM 695 C CA . CYS A 1 92 ? -6.891 -11.119 -20.414 1.00 32.41 92 CYS A CA 1
ATOM 696 C C . CYS A 1 92 ? -7.193 -11.658 -21.828 1.00 32.41 92 CYS A C 1
ATOM 698 O O . CYS A 1 92 ? -8.349 -11.929 -22.129 1.00 32.41 92 CYS A O 1
ATOM 700 N N . CYS A 1 93 ? -6.184 -11.872 -22.686 1.00 28.41 93 CYS A N 1
ATOM 701 C CA . CYS A 1 93 ? -6.383 -12.473 -24.015 1.00 28.41 93 CYS A CA 1
ATOM 702 C C . CYS A 1 93 ? -6.283 -14.012 -24.025 1.00 28.41 93 CYS A C 1
ATOM 704 O O . CYS A 1 93 ? -6.562 -14.622 -25.051 1.00 28.41 93 CYS A O 1
ATOM 706 N N . CYS A 1 94 ? -5.935 -14.650 -22.899 1.00 29.03 94 CYS A N 1
ATOM 707 C CA . CYS A 1 94 ? -5.858 -16.116 -22.793 1.00 29.03 94 CYS A CA 1
ATOM 708 C C . CYS A 1 94 ? -6.928 -16.747 -21.883 1.00 29.03 94 CYS A C 1
ATOM 710 O O . CYS A 1 94 ? -6.901 -17.959 -21.693 1.00 29.03 94 CYS A O 1
ATOM 712 N N . LEU A 1 95 ? -7.904 -15.981 -21.372 1.00 38.38 95 LEU A N 1
ATOM 713 C CA . LEU A 1 95 ? -9.181 -16.549 -20.915 1.00 38.38 95 LEU A CA 1
ATOM 714 C C . LEU A 1 95 ? -10.164 -16.619 -22.099 1.00 38.38 95 LEU A C 1
ATOM 716 O O . LEU A 1 95 ? -11.167 -15.917 -22.161 1.00 38.38 95 LEU A O 1
ATOM 720 N N . SER A 1 96 ? -9.842 -17.472 -23.068 1.00 37.66 96 SER A N 1
ATOM 721 C CA . SER A 1 96 ? -10.861 -18.222 -23.802 1.00 37.66 96 SER A CA 1
ATOM 722 C C . SER A 1 96 ? -10.703 -19.669 -23.382 1.00 37.66 96 SER A C 1
ATOM 724 O O . SER A 1 96 ? -9.871 -20.393 -23.925 1.00 37.66 96 SER A O 1
ATOM 726 N N . TRP A 1 97 ? -11.473 -20.037 -22.369 1.00 38.47 97 TRP A N 1
ATOM 727 C CA . TRP A 1 97 ? -12.039 -21.365 -22.217 1.00 38.47 97 TRP A CA 1
ATOM 728 C C . TRP A 1 97 ? -13.467 -21.184 -21.719 1.00 38.47 97 TRP A C 1
ATOM 730 O O . TRP A 1 97 ? -13.650 -20.351 -20.801 1.00 38.47 97 TRP A O 1
#

Organism: NCBI:txid282301

Secondary structure (DSSP, 8-state):
-------HHHHHHHHHHHHHHHHHHHHHHHHHHHTTB-TTS-B---S-PPP-SGGGGT-S-HHHHHHHHHHHHHHHHHT-SS-TTTHHHHGGGS---

InterPro domains:
  IPR001104 3-oxo-5-alpha-steroid 4-dehydrogenase, C-terminal [PF02544] (20-95)
  IPR039698 Polyprenal reductase [PTHR14624] (13-81)

Foldseek 3Di:
DDPQDQDPVNVVVLVVLLVVLVVQLVVLVVLVQCVQADPVRDRDDPDDDQRDDDCCVPDSRSNVVSVVVNVLSVCVSVVRDPDSPNVVVVVVVPPPD

Solvent-accessible surface area (backbone atoms only — not comparable to full-atom values): 6001 Å² total; per-residue (Å²): 130,84,82,81,76,80,48,71,68,54,54,52,52,54,50,53,54,43,52,56,38,49,52,52,27,49,51,45,48,49,55,59,47,54,72,33,28,45,99,84,68,48,75,78,50,92,68,92,72,83,76,82,58,76,62,42,74,82,30,92,56,48,40,62,54,34,50,52,53,44,53,50,53,51,49,51,61,71,64,65,65,96,42,86,76,56,52,76,62,54,59,68,73,67,74,79,127